Protein AF-A0A4Q3AAR0-F1 (afdb_monomer_lite)

Sequence (110 aa):
MAFREKIAWVSFLSTVLIWGAFFIILTLTPHGVRGLAMLGPFIVATVAQAAVMIAAASIWAIGAPKEANAPADERDRAVGRRATGFAYLTLILGVVAVIVWLHFGLHGPD

Foldseek 3Di:
DFLVVQLVVLLVVLCCVLVVVLVVVLVPDDPVPCPVVSVVSVVVSVVSSVVSSVVSLVVSCVVCVVRNPDDDDPVSVVVVVVVVVVVVVVVVVVVVVVVCCVVPVDDDDD

Radius of gyration: 18.6 Å; chains: 1; bounding box: 38×28×56 Å

Secondary structure (DSSP, 8-state):
--HHHHHHHHHHHHHHHHHHHHHHHHHHS-GGGHHHHTHHHHHHHHHHHHHHHHHHHHHHHHH-HHHHTSPPPHHHHHHHHHHHHHHHHHHHHHHHHHHHHHHHS-----

pLDDT: mean 89.94, std 9.87, range [48.88, 98.5]

Structure (mmCIF, N/CA/C/O backbone):
data_AF-A0A4Q3AAR0-F1
#
_entry.id   AF-A0A4Q3AAR0-F1
#
loop_
_atom_site.group_PDB
_atom_site.id
_atom_site.type_symbol
_atom_site.label_atom_id
_atom_site.label_alt_id
_atom_site.label_comp_id
_atom_site.label_asym_id
_atom_site.label_entity_id
_atom_site.label_seq_id
_atom_site.pdbx_PDB_ins_code
_atom_site.Cartn_x
_atom_site.Cartn_y
_atom_site.Cartn_z
_atom_site.occupancy
_atom_site.B_iso_or_equiv
_atom_site.auth_seq_id
_atom_site.auth_comp_id
_atom_site.auth_asym_id
_atom_site.auth_atom_id
_atom_site.pdbx_PDB_model_num
ATOM 1 N N . MET A 1 1 ? -16.874 5.500 13.133 1.00 67.44 1 MET A N 1
ATOM 2 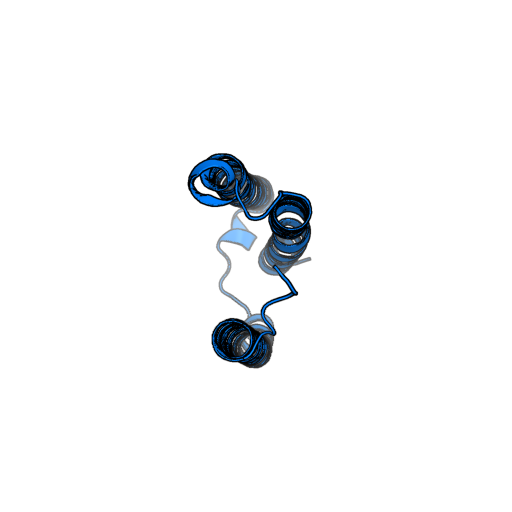C CA . MET A 1 1 ? -16.177 4.410 12.415 1.00 67.44 1 MET A CA 1
ATOM 3 C C . MET A 1 1 ? -15.216 3.756 13.378 1.00 67.44 1 MET A C 1
ATOM 5 O O . MET A 1 1 ? -14.496 4.485 14.059 1.00 67.44 1 MET A O 1
ATOM 9 N N . ALA A 1 2 ? -15.244 2.429 13.460 1.00 84.00 2 ALA A N 1
ATOM 10 C CA . ALA A 1 2 ? -14.373 1.682 14.364 1.00 84.00 2 ALA A CA 1
ATOM 11 C C . ALA A 1 2 ? -12.896 1.905 13.996 1.00 84.00 2 ALA A C 1
ATOM 13 O O . ALA A 1 2 ? -12.572 2.096 12.822 1.00 84.00 2 ALA A O 1
ATOM 14 N N . PHE A 1 3 ? -11.987 1.852 14.975 1.00 86.44 3 PHE A N 1
ATOM 15 C CA . PHE A 1 3 ? -10.539 1.969 14.744 1.00 86.44 3 PHE A CA 1
ATOM 16 C C . PHE A 1 3 ? -10.060 1.058 13.597 1.00 86.44 3 PHE A C 1
ATOM 18 O O . PHE A 1 3 ? -9.379 1.503 12.675 1.00 86.44 3 PHE A O 1
ATOM 25 N N . ARG A 1 4 ? -10.511 -0.202 13.596 1.00 86.56 4 ARG A N 1
ATOM 26 C CA . ARG A 1 4 ? -10.196 -1.205 12.566 1.00 86.56 4 ARG A CA 1
ATOM 27 C C . ARG A 1 4 ? -10.662 -0.807 11.168 1.00 86.56 4 ARG A C 1
ATOM 29 O O . ARG A 1 4 ? -9.932 -1.008 10.204 1.00 86.56 4 ARG A O 1
ATOM 36 N N . GLU A 1 5 ? -11.850 -0.221 11.065 1.00 90.19 5 GLU A N 1
ATOM 37 C CA . GLU A 1 5 ? -12.414 0.251 9.801 1.00 90.19 5 GLU A CA 1
ATOM 38 C C . GLU A 1 5 ? -11.587 1.412 9.233 1.00 90.19 5 GLU A C 1
ATOM 40 O O . GLU A 1 5 ? -11.235 1.402 8.056 1.00 90.19 5 GLU A O 1
ATOM 45 N N . LYS A 1 6 ? -11.192 2.373 10.078 1.00 91.38 6 LYS A N 1
ATOM 46 C CA . LYS A 1 6 ? -10.325 3.491 9.668 1.00 91.38 6 LYS A CA 1
ATOM 47 C C . LYS A 1 6 ? -8.981 2.992 9.134 1.00 91.38 6 LYS A C 1
ATOM 49 O O . LYS A 1 6 ? -8.539 3.437 8.079 1.00 91.38 6 LYS A O 1
ATOM 54 N N . ILE A 1 7 ? -8.350 2.048 9.836 1.00 93.75 7 ILE A N 1
ATOM 55 C CA . ILE A 1 7 ? -7.075 1.457 9.406 1.00 93.75 7 ILE A CA 1
ATOM 56 C C . ILE A 1 7 ? -7.236 0.667 8.103 1.00 93.75 7 ILE A C 1
ATOM 58 O O . ILE A 1 7 ? -6.372 0.768 7.234 1.00 93.75 7 ILE A O 1
ATOM 62 N N . ALA A 1 8 ? -8.341 -0.063 7.924 1.00 92.81 8 ALA A N 1
ATOM 63 C CA . ALA A 1 8 ? -8.620 -0.775 6.678 1.00 92.81 8 ALA A CA 1
ATOM 64 C C . ALA A 1 8 ? -8.745 0.188 5.486 1.00 92.81 8 ALA A C 1
ATOM 66 O O . ALA A 1 8 ? -8.135 -0.050 4.444 1.00 92.81 8 ALA A O 1
ATOM 67 N N . TRP A 1 9 ? -9.455 1.308 5.650 1.00 95.56 9 TRP A N 1
ATOM 68 C CA . TRP A 1 9 ? -9.572 2.329 4.606 1.00 95.56 9 TRP A CA 1
ATOM 69 C C . TRP A 1 9 ? -8.240 2.998 4.274 1.00 95.56 9 TRP A C 1
ATOM 71 O O . TRP A 1 9 ? -7.914 3.150 3.096 1.00 95.56 9 TRP A O 1
ATOM 81 N N . VAL A 1 10 ? -7.444 3.355 5.287 1.00 97.06 10 VAL A N 1
ATOM 82 C CA . VAL A 1 10 ? -6.104 3.916 5.059 1.00 97.06 10 VAL A CA 1
ATOM 83 C C . VAL A 1 10 ? -5.211 2.904 4.349 1.00 97.06 10 VAL A C 1
ATOM 85 O O . VAL A 1 10 ? -4.532 3.263 3.390 1.00 97.06 10 VAL A O 1
ATOM 88 N N . SER A 1 11 ? -5.230 1.638 4.771 1.00 96.25 11 SER A N 1
ATOM 89 C CA . SER A 1 11 ? -4.453 0.572 4.136 1.00 96.25 11 SER A CA 1
ATOM 90 C C . SER A 1 11 ? -4.841 0.394 2.674 1.00 96.25 11 SER A C 1
ATOM 92 O O . SER A 1 11 ? -3.963 0.383 1.814 1.00 96.25 11 SER A O 1
ATOM 94 N N . PHE A 1 12 ? -6.138 0.334 2.375 1.00 96.00 12 PHE A N 1
ATOM 95 C CA . PHE A 1 12 ? -6.632 0.208 1.009 1.00 96.00 12 PHE A CA 1
ATOM 96 C C . PHE A 1 12 ? -6.192 1.388 0.134 1.00 96.00 12 PHE A C 1
ATOM 98 O O . PHE A 1 12 ? -5.557 1.184 -0.901 1.00 96.00 12 PHE A O 1
ATOM 105 N N . LEU A 1 13 ? -6.468 2.621 0.569 1.00 98.12 13 LEU A N 1
ATOM 106 C CA . LEU A 1 13 ? -6.189 3.809 -0.234 1.00 98.12 13 LEU A CA 1
ATOM 107 C C . LEU A 1 13 ? -4.684 4.031 -0.426 1.00 98.12 13 LEU A C 1
ATOM 109 O O . LEU A 1 13 ? -4.243 4.294 -1.541 1.00 98.12 13 LEU A O 1
ATOM 113 N N . SER A 1 14 ? -3.886 3.872 0.635 1.00 98.00 14 SER A N 1
ATOM 114 C CA . SER A 1 14 ? -2.424 3.984 0.542 1.00 98.00 14 SER A CA 1
ATOM 115 C C . SER A 1 14 ? -1.834 2.931 -0.390 1.00 98.00 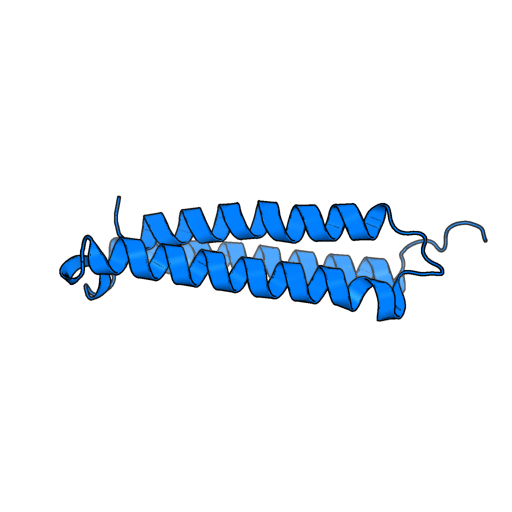14 SER A C 1
ATOM 117 O O . SER A 1 14 ? -1.033 3.282 -1.249 1.00 98.00 14 SER A O 1
ATOM 119 N N . THR A 1 15 ? -2.297 1.679 -0.297 1.00 97.19 15 THR A N 1
ATOM 120 C CA . THR A 1 15 ? -1.838 0.592 -1.171 1.00 97.19 15 THR A CA 1
ATOM 121 C C . THR A 1 15 ? -2.114 0.924 -2.634 1.00 97.19 15 THR A C 1
ATOM 123 O O . THR A 1 15 ? -1.208 0.832 -3.457 1.00 97.19 15 THR A O 1
ATOM 126 N N . VAL A 1 16 ? -3.339 1.350 -2.960 1.00 97.62 16 VAL A N 1
ATOM 127 C CA . VAL A 1 16 ? -3.715 1.707 -4.336 1.00 97.62 16 VAL A CA 1
ATOM 128 C C . VAL A 1 16 ? -2.877 2.876 -4.851 1.00 97.62 16 VAL A C 1
ATOM 130 O O . VAL A 1 16 ? -2.359 2.805 -5.961 1.00 97.62 16 VAL A O 1
ATOM 133 N N . LEU A 1 17 ? -2.713 3.937 -4.059 1.00 98.31 17 LEU A N 1
ATOM 134 C CA . LEU A 1 17 ? -2.003 5.139 -4.499 1.00 98.31 17 LEU A CA 1
ATOM 135 C C . LEU A 1 17 ? -0.495 4.909 -4.640 1.00 98.31 17 LEU A C 1
ATOM 137 O O . LEU A 1 17 ? 0.084 5.252 -5.668 1.00 98.31 17 LEU A O 1
ATOM 141 N N . ILE A 1 18 ? 0.145 4.324 -3.627 1.00 98.44 18 ILE A N 1
ATOM 142 C CA . ILE A 1 18 ? 1.603 4.173 -3.575 1.00 98.44 18 ILE A CA 1
ATOM 143 C C . ILE A 1 18 ? 2.063 3.114 -4.574 1.00 98.44 18 ILE A C 1
ATOM 145 O O . ILE A 1 18 ? 2.933 3.386 -5.404 1.00 98.44 18 ILE A O 1
ATOM 149 N N . TRP A 1 19 ? 1.451 1.927 -4.551 1.00 97.62 19 TRP A N 1
ATOM 150 C CA . TRP A 1 19 ? 1.822 0.877 -5.498 1.00 97.62 19 TRP A CA 1
ATOM 151 C C . TRP A 1 19 ? 1.332 1.185 -6.907 1.00 97.62 19 TRP A C 1
ATOM 153 O O . TRP A 1 19 ? 2.053 0.907 -7.859 1.00 97.62 19 TRP A O 1
ATOM 163 N N . GLY A 1 20 ? 0.169 1.826 -7.062 1.00 96.94 20 GLY A N 1
ATOM 164 C CA . GLY A 1 20 ? -0.291 2.312 -8.362 1.00 96.94 20 GLY A CA 1
ATOM 165 C C . GLY A 1 20 ? 0.711 3.277 -8.994 1.00 96.94 20 GLY A C 1
ATOM 166 O O . GLY A 1 20 ? 1.109 3.076 -10.139 1.00 96.94 20 GLY A O 1
ATOM 167 N N . ALA A 1 21 ? 1.199 4.265 -8.237 1.00 97.69 21 ALA A N 1
ATOM 168 C CA . ALA A 1 21 ? 2.234 5.182 -8.712 1.00 97.69 21 ALA A CA 1
ATOM 169 C C . ALA A 1 21 ? 3.540 4.454 -9.072 1.00 97.69 21 ALA A C 1
ATOM 171 O O . ALA A 1 21 ? 4.105 4.706 -10.137 1.00 97.69 21 ALA A O 1
ATOM 172 N N . PHE A 1 22 ? 3.995 3.514 -8.235 1.00 96.94 22 PHE A N 1
ATOM 173 C CA . PHE A 1 22 ? 5.171 2.690 -8.531 1.00 96.94 22 PHE A CA 1
ATOM 174 C C . PHE A 1 22 ? 5.013 1.912 -9.846 1.00 96.94 22 PHE A C 1
ATOM 176 O O . PHE A 1 22 ? 5.904 1.951 -10.694 1.00 96.94 22 PHE A O 1
ATOM 183 N N . PHE A 1 23 ? 3.876 1.244 -10.054 1.00 94.62 23 PHE A N 1
ATOM 184 C CA . PHE A 1 23 ? 3.638 0.477 -11.275 1.00 94.62 23 PHE A CA 1
ATOM 185 C C . PHE A 1 23 ? 3.473 1.370 -12.508 1.00 94.62 23 PHE A C 1
ATOM 187 O O . PHE A 1 23 ? 3.954 0.999 -13.575 1.00 94.62 23 PHE A O 1
ATOM 194 N N . ILE A 1 24 ? 2.900 2.570 -12.379 1.00 95.88 24 ILE A N 1
ATOM 195 C CA . ILE A 1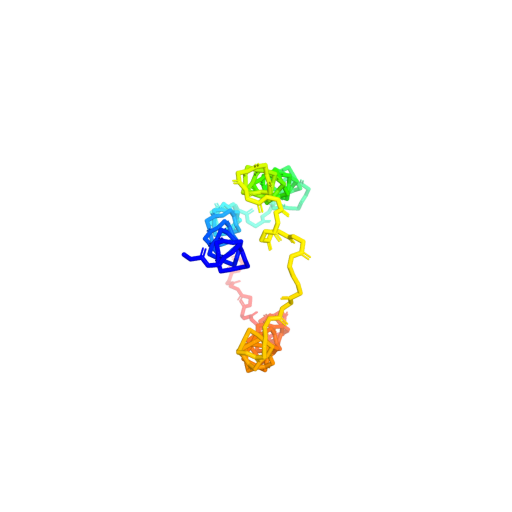 24 ? 2.890 3.560 -13.467 1.00 95.88 24 ILE A CA 1
ATOM 196 C C . ILE A 1 24 ? 4.330 3.924 -13.858 1.00 95.88 24 ILE A C 1
ATOM 198 O O . ILE A 1 24 ? 4.687 3.811 -15.031 1.00 95.88 24 ILE A O 1
ATOM 202 N N . ILE A 1 25 ? 5.190 4.262 -12.890 1.00 94.56 25 ILE A N 1
ATOM 203 C CA . ILE A 1 25 ? 6.613 4.556 -13.141 1.00 94.56 25 ILE A CA 1
ATOM 204 C C . ILE A 1 25 ? 7.304 3.364 -13.817 1.00 94.56 25 ILE A C 1
ATOM 206 O O . ILE A 1 25 ? 8.035 3.543 -14.794 1.00 94.56 25 ILE A O 1
ATOM 210 N N . LEU A 1 26 ? 7.038 2.143 -13.348 1.00 92.56 26 LEU A N 1
ATOM 211 C CA . LEU A 1 26 ? 7.586 0.922 -13.935 1.00 92.56 26 LEU A CA 1
ATOM 212 C C . LEU A 1 26 ? 7.167 0.754 -15.402 1.00 92.56 26 LEU A C 1
ATOM 214 O O . LEU A 1 26 ? 8.014 0.438 -16.237 1.00 92.56 26 LEU A O 1
ATOM 218 N N . THR A 1 27 ? 5.891 0.985 -15.731 1.00 90.50 27 THR A N 1
ATOM 219 C CA . THR A 1 27 ? 5.396 0.864 -17.114 1.00 90.50 27 THR A CA 1
ATOM 220 C C . THR A 1 27 ? 5.992 1.913 -18.048 1.00 90.50 27 THR A C 1
ATOM 222 O O . THR A 1 27 ? 6.310 1.589 -19.190 1.00 90.50 27 THR A O 1
ATOM 225 N N . LEU A 1 28 ? 6.208 3.136 -17.556 1.00 91.94 28 LEU A N 1
ATOM 226 C CA . LEU A 1 28 ? 6.811 4.232 -18.317 1.00 91.94 28 LEU A CA 1
ATOM 227 C C . LEU A 1 28 ? 8.333 4.100 -18.451 1.00 91.94 28 LEU A C 1
ATOM 229 O O . LEU A 1 28 ? 8.930 4.720 -19.329 1.00 91.94 28 LEU A O 1
ATOM 233 N N . THR A 1 29 ? 8.979 3.297 -17.602 1.00 90.88 29 THR A N 1
ATOM 234 C CA . THR A 1 29 ? 10.425 3.094 -17.688 1.00 90.88 29 THR A CA 1
ATOM 235 C C . THR A 1 29 ? 10.768 2.132 -18.833 1.00 90.88 29 THR A C 1
ATOM 237 O O . THR A 1 29 ? 10.213 1.029 -18.872 1.00 90.88 29 THR A O 1
ATOM 240 N N . PRO A 1 30 ? 11.716 2.467 -19.731 1.00 89.94 30 PRO A N 1
ATOM 241 C CA . PRO A 1 30 ? 12.150 1.565 -20.797 1.00 89.94 30 PRO A CA 1
ATOM 242 C C . PRO A 1 30 ? 12.716 0.244 -20.262 1.00 89.94 30 PRO A C 1
ATOM 244 O O . PRO A 1 30 ? 13.479 0.233 -19.296 1.00 89.94 30 PRO A O 1
ATOM 247 N N . HIS A 1 31 ? 12.389 -0.872 -20.917 1.00 83.69 31 HIS A N 1
ATOM 248 C CA . HIS A 1 31 ? 12.764 -2.221 -20.470 1.00 83.69 31 HIS A CA 1
ATOM 249 C C . HIS A 1 31 ? 14.270 -2.389 -20.207 1.00 83.69 31 HIS A C 1
ATOM 251 O O . HIS A 1 31 ? 14.642 -2.953 -19.179 1.00 83.69 31 HIS A O 1
ATOM 257 N N . GLY A 1 32 ? 15.124 -1.830 -21.073 1.00 82.75 32 GLY A N 1
ATOM 258 C CA . GLY A 1 32 ? 16.584 -1.959 -20.984 1.00 82.75 32 GLY A CA 1
ATOM 259 C C . GLY A 1 32 ? 17.229 -1.319 -19.749 1.00 82.75 32 GLY A C 1
ATOM 260 O O . GLY A 1 32 ? 18.369 -1.641 -19.433 1.00 82.75 32 GLY A O 1
ATOM 261 N N . VAL A 1 33 ? 16.515 -0.450 -19.022 1.00 84.38 33 VAL A N 1
ATOM 262 C CA . VAL A 1 33 ? 17.051 0.237 -17.832 1.00 84.38 33 VAL A CA 1
ATOM 263 C C . VAL A 1 33 ? 16.344 -0.147 -16.531 1.00 84.38 33 VAL A C 1
ATOM 265 O O . VAL A 1 33 ? 16.760 0.306 -15.471 1.00 84.38 33 VAL A O 1
ATOM 268 N N . ARG A 1 34 ? 15.299 -0.993 -16.562 1.00 83.31 34 ARG A N 1
ATOM 269 C CA . ARG A 1 34 ? 14.463 -1.275 -15.376 1.00 83.31 34 ARG A CA 1
ATOM 270 C C . ARG A 1 34 ? 15.227 -1.888 -14.201 1.00 83.31 34 ARG A C 1
ATOM 272 O O . ARG A 1 34 ? 14.910 -1.524 -13.082 1.00 83.31 34 ARG A O 1
ATOM 279 N N . GLY A 1 35 ? 16.212 -2.761 -14.438 1.00 82.56 35 GLY A N 1
ATOM 280 C CA . GLY A 1 35 ? 16.892 -3.609 -13.437 1.00 82.56 35 GLY A CA 1
ATOM 281 C C . GLY A 1 35 ? 17.170 -2.971 -12.063 1.00 82.56 35 GLY A C 1
ATOM 282 O O . GLY A 1 35 ? 16.285 -2.876 -11.217 1.00 82.56 35 GLY A O 1
ATOM 283 N N . LEU A 1 36 ? 18.413 -2.562 -11.794 1.00 88.00 36 LEU A N 1
ATOM 284 C CA . LEU A 1 36 ? 18.743 -1.926 -10.507 1.00 88.00 36 LEU A CA 1
ATOM 285 C C . LEU A 1 36 ? 18.141 -0.519 -10.373 1.00 88.00 36 LEU A C 1
ATOM 287 O O . LEU A 1 36 ? 17.947 -0.045 -9.256 1.00 88.00 36 LEU A O 1
ATOM 291 N N . ALA A 1 37 ? 17.798 0.140 -11.484 1.00 89.06 37 ALA A N 1
ATOM 292 C CA . ALA A 1 37 ? 17.228 1.485 -11.456 1.00 89.06 37 ALA A CA 1
ATOM 293 C C . ALA A 1 37 ? 15.855 1.535 -10.763 1.00 89.06 37 ALA A C 1
ATOM 295 O O . ALA A 1 37 ? 15.528 2.542 -10.139 1.00 89.06 37 ALA A O 1
ATOM 296 N N . MET A 1 38 ? 15.067 0.452 -10.817 1.00 94.19 38 MET A N 1
ATOM 297 C CA . MET A 1 38 ? 13.774 0.371 -10.127 1.00 94.19 38 MET A CA 1
ATOM 298 C C . MET A 1 38 ? 13.888 0.085 -8.625 1.00 94.19 38 MET A C 1
ATOM 300 O O . MET A 1 38 ? 12.896 0.257 -7.914 1.00 94.19 38 MET A O 1
ATOM 304 N N . LEU A 1 39 ? 15.070 -0.276 -8.105 1.00 94.00 39 LEU A N 1
ATOM 305 C CA . LEU A 1 39 ? 15.247 -0.482 -6.663 1.00 94.00 39 LEU A CA 1
ATOM 306 C C . LEU A 1 39 ? 15.004 0.802 -5.870 1.00 94.00 39 LEU A C 1
ATOM 308 O O . LEU A 1 39 ? 14.355 0.751 -4.831 1.00 94.00 39 LEU A O 1
ATOM 312 N N . GLY A 1 40 ? 15.473 1.951 -6.364 1.00 94.62 40 GLY A N 1
ATOM 313 C CA . GLY A 1 40 ? 15.244 3.245 -5.714 1.00 94.62 40 GLY A CA 1
ATOM 314 C C . GLY A 1 40 ? 13.748 3.549 -5.541 1.00 94.62 40 GLY A C 1
ATOM 315 O O . GLY A 1 40 ? 13.287 3.659 -4.404 1.00 94.62 40 GLY A O 1
ATOM 316 N N . PRO A 1 41 ? 12.963 3.617 -6.634 1.00 95.50 41 PRO A N 1
ATOM 317 C CA . PRO A 1 41 ? 11.510 3.786 -6.573 1.00 95.50 41 PRO A CA 1
ATOM 318 C C . PRO A 1 41 ? 10.797 2.736 -5.712 1.00 95.50 41 PRO A C 1
ATOM 320 O O . PRO A 1 41 ? 9.879 3.081 -4.971 1.00 95.50 41 PRO A O 1
ATOM 323 N N . PHE A 1 42 ? 11.230 1.473 -5.762 1.00 96.44 42 PHE A N 1
ATOM 324 C CA . PHE A 1 42 ? 10.657 0.403 -4.945 1.00 96.44 42 PHE A CA 1
ATOM 325 C C . PHE A 1 42 ? 10.892 0.622 -3.442 1.00 96.44 42 PHE A C 1
ATOM 327 O O . PHE A 1 42 ? 9.965 0.486 -2.639 1.00 96.44 42 PHE A O 1
ATOM 334 N N . ILE A 1 43 ? 12.114 1.002 -3.052 1.00 97.56 43 ILE A N 1
ATOM 335 C CA . ILE A 1 43 ? 12.457 1.333 -1.662 1.00 97.56 43 ILE A CA 1
ATOM 336 C C . ILE A 1 43 ? 11.631 2.532 -1.200 1.00 97.56 43 ILE A C 1
ATOM 338 O O . ILE A 1 43 ? 11.039 2.480 -0.124 1.00 97.56 43 ILE A O 1
ATOM 342 N N . VAL A 1 44 ? 11.531 3.581 -2.022 1.00 98.00 44 VAL A N 1
ATOM 343 C CA . VAL A 1 44 ? 10.724 4.769 -1.708 1.00 98.00 44 VAL A CA 1
ATOM 344 C C . VAL A 1 44 ? 9.259 4.394 -1.496 1.00 98.00 44 VAL A C 1
ATOM 346 O O . VAL A 1 44 ? 8.686 4.780 -0.480 1.00 98.00 44 VAL A O 1
ATOM 349 N N . ALA A 1 45 ? 8.665 3.604 -2.393 1.00 98.00 45 ALA A N 1
ATOM 350 C CA . ALA A 1 45 ? 7.287 3.138 -2.253 1.00 98.00 45 ALA A CA 1
ATOM 351 C C . ALA A 1 45 ? 7.091 2.312 -0.970 1.00 98.00 45 ALA A C 1
ATOM 353 O O . ALA A 1 45 ? 6.141 2.535 -0.222 1.00 98.00 45 ALA A O 1
ATOM 354 N N . THR A 1 46 ? 8.028 1.414 -0.661 1.00 98.31 46 THR A N 1
ATOM 355 C CA . THR A 1 46 ? 7.978 0.570 0.542 1.00 98.31 46 THR A CA 1
ATOM 356 C C . THR A 1 46 ? 8.059 1.400 1.824 1.00 98.31 46 THR A C 1
ATOM 358 O O . THR A 1 46 ? 7.241 1.232 2.731 1.00 98.31 46 THR A O 1
ATOM 361 N N . VAL A 1 47 ? 9.016 2.330 1.896 1.00 98.50 47 VAL A N 1
ATOM 362 C CA . VAL A 1 47 ? 9.190 3.227 3.046 1.00 98.50 47 VAL A CA 1
ATOM 363 C C . VAL A 1 47 ? 7.985 4.152 3.190 1.00 98.50 47 VAL A C 1
ATOM 365 O O . VAL A 1 47 ? 7.492 4.326 4.302 1.00 98.50 47 VAL A O 1
ATOM 368 N N . ALA A 1 48 ? 7.462 4.695 2.088 1.00 98.38 48 ALA A N 1
ATOM 369 C CA . ALA A 1 48 ? 6.264 5.526 2.100 1.00 98.38 48 ALA A CA 1
ATOM 370 C C . ALA A 1 48 ? 5.044 4.750 2.618 1.00 98.38 48 ALA A C 1
ATOM 372 O O . ALA A 1 48 ? 4.330 5.245 3.489 1.00 98.38 48 ALA A O 1
ATOM 373 N N . GLN A 1 49 ? 4.837 3.514 2.151 1.00 98.44 49 GLN A N 1
ATOM 374 C CA . GLN A 1 49 ? 3.742 2.656 2.608 1.00 98.44 49 GLN A CA 1
ATOM 375 C C . GLN A 1 49 ? 3.849 2.388 4.113 1.00 98.44 49 GLN A C 1
ATOM 377 O O . GLN A 1 49 ? 2.870 2.546 4.846 1.00 98.44 49 GLN A O 1
ATOM 382 N N . ALA A 1 50 ? 5.042 2.020 4.588 1.00 98.31 50 ALA A N 1
ATOM 383 C CA . ALA A 1 50 ? 5.289 1.789 6.006 1.00 98.31 50 ALA A CA 1
ATOM 384 C C . ALA A 1 50 ? 5.046 3.061 6.834 1.00 98.31 50 ALA A C 1
ATOM 386 O O . ALA A 1 50 ? 4.329 3.013 7.832 1.00 98.31 50 ALA A O 1
ATOM 387 N N . ALA A 1 51 ? 5.576 4.204 6.395 1.00 98.44 51 ALA A N 1
ATOM 388 C CA . ALA A 1 51 ? 5.423 5.484 7.076 1.00 98.44 51 ALA A CA 1
ATOM 389 C C . ALA A 1 51 ? 3.951 5.905 7.191 1.00 98.44 51 ALA A C 1
ATOM 391 O O . ALA A 1 51 ? 3.512 6.284 8.276 1.00 98.44 51 ALA A O 1
ATOM 392 N N . VAL A 1 52 ? 3.167 5.780 6.113 1.00 98.31 52 VAL A N 1
ATOM 393 C CA . VAL A 1 52 ? 1.729 6.096 6.120 1.00 98.31 52 VAL A CA 1
ATOM 394 C C . VAL A 1 52 ? 0.976 5.205 7.106 1.00 98.31 52 VAL A C 1
ATOM 396 O O . VAL A 1 52 ? 0.174 5.704 7.895 1.00 98.31 52 VAL A O 1
ATOM 399 N N . MET A 1 53 ? 1.255 3.899 7.109 1.00 97.94 53 MET A N 1
ATOM 400 C CA . MET A 1 53 ? 0.591 2.967 8.021 1.00 97.94 53 MET A CA 1
ATOM 401 C C . MET A 1 53 ? 0.965 3.214 9.485 1.00 97.94 53 MET A C 1
ATOM 403 O O . MET A 1 53 ? 0.081 3.213 10.342 1.00 97.94 53 MET A O 1
ATOM 407 N N . ILE A 1 54 ? 2.244 3.478 9.773 1.00 97.69 54 ILE A N 1
ATOM 408 C CA . ILE A 1 54 ? 2.718 3.817 11.122 1.00 97.69 54 ILE A CA 1
ATOM 409 C C . ILE A 1 54 ? 2.068 5.116 11.599 1.00 97.69 54 ILE A C 1
ATOM 411 O O . ILE A 1 54 ? 1.539 5.163 12.711 1.00 97.69 54 ILE A O 1
ATOM 415 N N . ALA A 1 55 ? 2.063 6.156 10.763 1.00 97.31 55 ALA A N 1
ATOM 416 C CA . ALA A 1 55 ? 1.465 7.442 11.096 1.00 97.31 55 ALA A CA 1
ATOM 417 C C . ALA A 1 55 ? -0.036 7.303 11.377 1.00 97.31 55 ALA A C 1
ATOM 419 O O . ALA A 1 55 ? -0.510 7.748 12.420 1.00 97.31 55 ALA A O 1
ATOM 420 N N . ALA A 1 56 ? -0.779 6.628 10.498 1.00 95.56 56 ALA A N 1
ATOM 421 C CA . ALA A 1 56 ? -2.210 6.424 10.676 1.00 95.56 56 ALA A CA 1
ATOM 422 C C . ALA A 1 56 ? -2.529 5.621 11.942 1.00 95.56 56 ALA A C 1
ATOM 424 O O . ALA A 1 56 ? -3.380 6.038 12.729 1.00 95.56 56 ALA A O 1
ATOM 425 N N . ALA A 1 57 ? -1.827 4.509 12.176 1.00 93.81 57 ALA A N 1
ATOM 426 C CA . ALA A 1 57 ? -2.001 3.715 13.389 1.00 93.81 57 ALA A CA 1
ATOM 427 C C . ALA A 1 57 ? -1.730 4.547 14.649 1.00 93.81 57 ALA A C 1
ATOM 429 O O . ALA A 1 57 ? -2.535 4.525 15.576 1.00 93.81 57 ALA A O 1
ATOM 430 N N . SER A 1 58 ? -0.650 5.333 14.648 1.00 94.62 58 SER A N 1
ATOM 431 C CA . SER A 1 58 ? -0.247 6.164 15.786 1.00 94.62 58 SER A CA 1
ATOM 432 C C . SER A 1 58 ? -1.260 7.273 16.073 1.00 94.62 58 SER A C 1
ATOM 434 O O . SER A 1 58 ? -1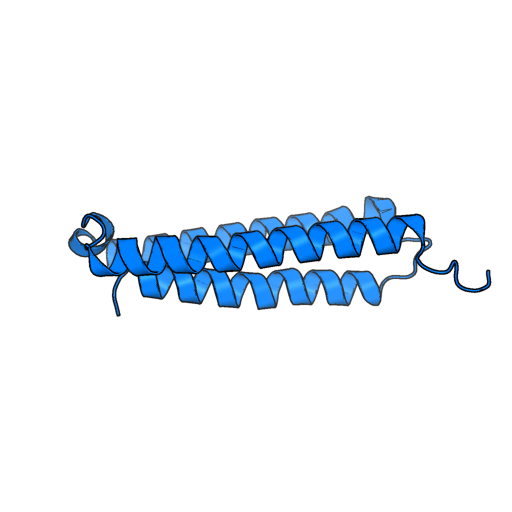.715 7.410 17.206 1.00 94.62 58 SER A O 1
ATOM 436 N N . ILE A 1 59 ? -1.673 8.028 15.048 1.00 94.44 59 ILE A N 1
ATOM 437 C CA . ILE A 1 59 ? -2.640 9.131 15.178 1.00 94.44 59 ILE A CA 1
ATOM 438 C C . ILE A 1 59 ? -3.960 8.621 15.763 1.00 94.44 59 ILE A C 1
ATOM 440 O O . ILE A 1 59 ? -4.482 9.185 16.727 1.00 94.44 59 ILE A O 1
ATOM 444 N N . TRP A 1 60 ? -4.495 7.529 15.213 1.00 91.88 60 TRP A N 1
ATOM 445 C CA . TRP A 1 60 ? -5.769 6.992 15.678 1.00 91.88 60 TRP A CA 1
ATOM 446 C C . TRP A 1 60 ? -5.663 6.318 17.049 1.00 91.88 60 TRP A C 1
ATOM 448 O O . TRP A 1 60 ? -6.611 6.400 17.829 1.00 91.88 60 TRP A O 1
ATOM 458 N N . ALA A 1 61 ? -4.526 5.696 17.372 1.00 90.88 61 ALA A N 1
ATOM 459 C CA . ALA A 1 61 ? -4.315 5.066 18.673 1.00 90.88 61 ALA A CA 1
ATOM 460 C C . ALA A 1 61 ? -4.197 6.103 19.797 1.00 90.88 61 ALA A C 1
ATOM 462 O O . ALA A 1 61 ? -4.740 5.887 20.877 1.00 90.88 61 ALA A O 1
ATOM 463 N N . ILE A 1 62 ? -3.553 7.247 19.537 1.00 92.38 62 ILE A N 1
ATOM 464 C CA . ILE A 1 62 ? -3.460 8.355 20.499 1.00 92.38 62 ILE A CA 1
ATOM 465 C C . ILE A 1 62 ? -4.841 8.982 20.737 1.00 92.38 62 ILE A C 1
ATOM 467 O O . ILE A 1 62 ? -5.192 9.278 21.877 1.00 92.38 62 ILE A O 1
ATOM 471 N N . GLY A 1 63 ? -5.646 9.153 19.683 1.00 86.88 63 GLY A N 1
ATOM 472 C CA . GLY A 1 63 ? -6.983 9.746 19.794 1.00 86.88 63 GLY A CA 1
ATOM 473 C C . GLY A 1 63 ? -8.029 8.847 20.465 1.00 86.88 63 GLY A C 1
ATOM 474 O O . GLY A 1 63 ? -8.983 9.358 21.046 1.00 86.88 63 GLY A O 1
ATOM 475 N N . ALA A 1 64 ? -7.871 7.521 20.395 1.00 86.81 64 ALA A N 1
ATOM 476 C CA . ALA A 1 64 ? -8.830 6.558 20.943 1.00 86.81 64 ALA A CA 1
ATOM 477 C C . ALA A 1 64 ? -8.144 5.272 21.463 1.00 86.81 64 ALA A C 1
ATOM 479 O O . ALA A 1 64 ? -8.370 4.178 20.935 1.00 86.81 64 ALA A O 1
ATOM 480 N N . PRO A 1 65 ? -7.334 5.352 22.536 1.00 84.12 65 PRO A N 1
ATOM 481 C CA . PRO A 1 65 ? -6.502 4.232 22.988 1.00 84.12 65 PRO A CA 1
ATOM 482 C C . PRO A 1 65 ? -7.315 3.037 23.501 1.00 84.12 65 PRO A C 1
ATOM 484 O O . PRO A 1 65 ? -6.891 1.890 23.367 1.00 84.12 65 PRO A O 1
ATOM 487 N N . LYS A 1 66 ? -8.505 3.278 24.070 1.00 84.25 66 LYS A N 1
ATOM 488 C CA . LYS A 1 66 ? -9.410 2.203 24.511 1.00 84.25 66 LYS A CA 1
ATOM 489 C C . LYS A 1 66 ? -9.981 1.414 23.332 1.00 84.25 66 LYS A C 1
ATOM 491 O O . LYS A 1 66 ? -10.078 0.199 23.421 1.00 84.25 66 LYS A O 1
ATOM 496 N N . GLU A 1 67 ? -10.316 2.088 22.232 1.00 83.25 67 GLU A N 1
ATOM 497 C CA . GLU A 1 67 ? -10.811 1.435 21.013 1.00 83.25 67 GLU A CA 1
ATOM 498 C C . GLU A 1 67 ? -9.698 0.676 20.289 1.00 83.25 67 GLU A C 1
ATOM 500 O O . GLU A 1 67 ? -9.929 -0.417 19.782 1.00 83.25 67 GLU A O 1
ATOM 505 N N . ALA A 1 68 ? -8.481 1.227 20.272 1.00 81.50 68 ALA A N 1
ATOM 506 C CA . ALA A 1 68 ? -7.322 0.571 19.673 1.00 81.50 68 ALA A CA 1
ATOM 507 C C . ALA A 1 68 ? -6.981 -0.764 20.361 1.00 81.50 68 ALA A C 1
ATOM 509 O O . ALA A 1 68 ? -6.583 -1.717 19.695 1.00 81.50 68 ALA A O 1
ATOM 510 N N . ASN A 1 69 ? -7.181 -0.843 21.681 1.00 84.50 69 ASN A N 1
ATOM 511 C CA . ASN A 1 69 ? -6.957 -2.053 22.476 1.00 84.50 69 ASN A CA 1
ATOM 512 C C . ASN A 1 69 ? -8.201 -2.948 22.608 1.00 84.50 69 ASN A C 1
ATOM 514 O O . ASN A 1 69 ? -8.128 -4.010 23.229 1.00 84.50 69 ASN A O 1
ATOM 518 N N . ALA A 1 70 ? -9.349 -2.538 22.062 1.00 85.38 70 ALA A N 1
ATOM 519 C CA . ALA A 1 70 ? -10.574 -3.312 22.180 1.00 85.38 70 ALA A CA 1
ATOM 520 C C . ALA A 1 70 ? -10.486 -4.608 21.349 1.00 85.38 70 ALA A C 1
ATOM 522 O O . ALA A 1 70 ? -10.006 -4.594 20.206 1.00 85.38 70 ALA A O 1
ATOM 523 N N . PRO A 1 71 ? -10.961 -5.748 21.885 1.00 84.75 71 PRO A N 1
ATOM 524 C CA . PRO A 1 71 ? -11.040 -6.978 21.114 1.00 84.75 71 PRO A CA 1
ATOM 525 C C . PRO A 1 71 ? -12.003 -6.808 19.934 1.00 84.75 71 PRO A C 1
ATOM 527 O O . PRO A 1 71 ? -12.978 -6.064 20.007 1.00 84.75 71 PRO A O 1
ATOM 530 N N . ALA A 1 72 ? -11.737 -7.529 18.841 1.00 81.88 72 ALA A N 1
ATOM 531 C CA . ALA A 1 72 ? -12.637 -7.541 17.692 1.00 81.88 72 ALA A CA 1
ATOM 532 C C . ALA A 1 72 ? -14.001 -8.124 18.085 1.00 81.88 72 ALA A C 1
ATOM 534 O O . ALA A 1 72 ? -14.052 -9.249 18.604 1.00 81.88 72 ALA A O 1
ATOM 535 N N . ASP A 1 73 ? -15.059 -7.370 17.783 1.00 86.25 73 ASP A N 1
ATOM 536 C CA . ASP A 1 73 ? -16.457 -7.759 17.968 1.00 86.25 73 ASP A CA 1
ATOM 537 C C . ASP A 1 73 ? -16.821 -8.980 17.097 1.00 86.25 73 ASP A C 1
ATOM 539 O O . ASP A 1 73 ? -16.137 -9.304 16.119 1.00 86.25 73 ASP A O 1
ATOM 543 N N . GLU A 1 74 ? -17.909 -9.675 17.427 1.00 88.88 74 GLU A N 1
ATOM 544 C CA . GLU A 1 74 ? -18.423 -10.813 16.660 1.00 88.88 74 GLU A CA 1
ATOM 545 C C . GLU A 1 74 ? -18.677 -10.434 15.199 1.00 88.88 74 GLU A C 1
ATOM 547 O O . GLU A 1 74 ? -18.294 -11.166 14.278 1.00 88.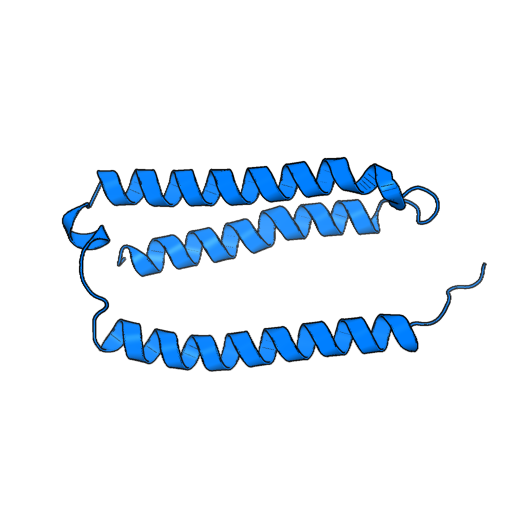88 74 GLU A O 1
ATOM 552 N N . ARG A 1 75 ? -19.241 -9.242 14.979 1.00 86.50 75 ARG A N 1
ATOM 553 C CA . ARG A 1 75 ? -19.475 -8.695 13.643 1.00 86.50 75 ARG A CA 1
ATOM 554 C C . ARG A 1 75 ? -18.169 -8.483 12.877 1.00 86.50 75 ARG A C 1
ATOM 556 O O . ARG A 1 75 ? -18.068 -8.916 11.728 1.00 86.50 75 ARG A O 1
ATOM 563 N N . ASP A 1 76 ? -17.166 -7.869 13.499 1.00 87.06 76 ASP A N 1
ATOM 564 C CA . ASP A 1 76 ? -15.860 -7.630 12.871 1.00 87.06 76 ASP A CA 1
ATOM 565 C C . ASP A 1 76 ? -15.170 -8.945 12.494 1.00 87.06 76 ASP A C 1
ATOM 567 O O . ASP A 1 76 ? -14.549 -9.048 11.435 1.00 87.06 76 ASP A O 1
ATOM 571 N N . ARG A 1 77 ? -15.317 -9.987 13.322 1.00 88.06 77 ARG A N 1
ATOM 572 C CA . ARG A 1 77 ? -14.790 -11.327 13.026 1.00 88.06 77 ARG A CA 1
ATOM 573 C C . ARG A 1 77 ? -15.501 -11.973 11.844 1.00 88.06 77 ARG A C 1
ATOM 575 O O . ARG A 1 77 ? -14.836 -12.551 10.984 1.00 88.06 77 ARG A O 1
ATOM 582 N N . ALA A 1 78 ? -16.829 -11.889 11.785 1.00 91.44 78 ALA A N 1
ATOM 583 C CA . ALA A 1 78 ? -17.607 -12.440 10.679 1.00 91.44 78 ALA A CA 1
ATOM 584 C C . ALA A 1 78 ? -17.265 -11.745 9.349 1.00 91.44 78 ALA A C 1
ATOM 586 O O . ALA A 1 78 ? -17.012 -12.416 8.345 1.00 91.44 78 ALA A O 1
ATOM 587 N N . VAL A 1 79 ? -17.176 -10.410 9.360 1.00 88.56 79 VAL A N 1
ATOM 588 C CA . VAL A 1 79 ? -16.739 -9.618 8.201 1.00 88.56 79 VAL A CA 1
ATOM 589 C C . VAL A 1 79 ? -15.307 -9.973 7.820 1.00 88.56 79 VAL A C 1
ATOM 591 O O . VAL A 1 79 ? -15.050 -10.232 6.648 1.00 88.56 79 VAL A O 1
ATOM 594 N N . GLY A 1 80 ? -14.397 -10.062 8.793 1.00 89.00 80 GLY A N 1
ATOM 595 C CA . GLY A 1 80 ? -13.004 -10.437 8.566 1.00 89.00 80 GLY A CA 1
ATOM 596 C C . GLY A 1 80 ? -12.873 -11.781 7.855 1.00 89.00 80 GLY A C 1
ATOM 597 O O . GLY A 1 80 ? -12.228 -11.855 6.817 1.00 89.00 80 GLY A O 1
ATOM 598 N N . ARG A 1 81 ? -13.563 -12.824 8.336 1.00 91.06 81 ARG A N 1
ATOM 599 C CA . ARG A 1 81 ? -13.554 -14.155 7.698 1.00 91.06 81 ARG A CA 1
ATOM 600 C C . ARG A 1 81 ? -14.039 -14.109 6.251 1.00 91.06 81 ARG A C 1
ATOM 602 O O . ARG A 1 81 ? -13.410 -14.692 5.371 1.00 91.06 81 ARG A O 1
ATOM 609 N N . ARG A 1 82 ? -15.142 -13.400 5.993 1.00 92.25 82 ARG A N 1
ATOM 610 C CA . ARG A 1 82 ? -15.695 -13.260 4.639 1.00 92.25 82 ARG A CA 1
ATOM 611 C C . ARG A 1 82 ? -14.754 -12.473 3.725 1.00 92.25 82 ARG A C 1
ATOM 613 O O . ARG A 1 82 ? -14.522 -12.884 2.592 1.00 92.25 82 ARG A O 1
ATOM 620 N N . ALA A 1 83 ? -14.193 -11.374 4.223 1.00 90.44 83 ALA A N 1
ATOM 621 C CA . ALA A 1 83 ? -13.238 -10.550 3.495 1.00 90.44 83 ALA A CA 1
ATOM 622 C C . ALA A 1 83 ? -11.960 -11.329 3.160 1.00 90.44 83 ALA A C 1
ATOM 624 O O . ALA A 1 83 ? -11.488 -11.247 2.031 1.00 90.44 83 ALA A O 1
ATOM 625 N N . THR A 1 84 ? -11.440 -12.142 4.087 1.00 92.00 84 THR A N 1
ATOM 626 C CA . THR A 1 84 ? -10.279 -13.009 3.839 1.00 92.00 84 THR A CA 1
ATOM 627 C C . THR A 1 84 ? -10.545 -14.005 2.715 1.00 92.00 84 THR A C 1
ATOM 629 O O . THR A 1 84 ? -9.668 -14.200 1.881 1.00 92.00 84 THR A O 1
ATOM 632 N N . GLY A 1 85 ? -11.747 -14.589 2.638 1.00 92.69 85 GLY A N 1
ATOM 633 C CA . GLY A 1 85 ? -12.116 -15.478 1.532 1.00 92.69 85 GLY A CA 1
ATOM 634 C C . GLY A 1 85 ? -11.984 -14.798 0.166 1.00 92.69 85 GLY A C 1
ATOM 635 O O . GLY A 1 85 ? -11.329 -15.327 -0.731 1.00 92.69 85 GLY A O 1
ATOM 636 N N . PHE A 1 86 ? -12.533 -13.588 0.026 1.00 93.81 86 PHE A N 1
ATOM 637 C CA . PHE A 1 86 ? -12.391 -12.807 -1.206 1.00 93.81 86 PHE A CA 1
ATOM 638 C C . PHE A 1 86 ? -10.946 -12.372 -1.463 1.00 93.81 86 PHE A C 1
ATOM 640 O O . PHE A 1 86 ? -10.457 -12.532 -2.575 1.00 93.81 86 PHE A O 1
ATOM 647 N N . ALA A 1 87 ? -10.245 -11.866 -0.447 1.00 91.69 87 ALA A N 1
ATOM 648 C CA . ALA A 1 87 ? -8.863 -11.414 -0.579 1.00 91.69 87 ALA A CA 1
ATOM 649 C C . ALA A 1 87 ? -7.926 -12.548 -1.018 1.00 91.69 87 ALA A C 1
ATOM 651 O O . ALA A 1 87 ? -7.046 -12.333 -1.848 1.00 91.69 87 ALA A O 1
ATOM 652 N N . TYR A 1 88 ? -8.141 -13.760 -0.501 1.00 95.00 88 TYR A N 1
ATOM 653 C CA . TYR A 1 88 ? -7.358 -14.935 -0.865 1.00 95.00 88 TYR A CA 1
ATOM 654 C C . TYR A 1 88 ? -7.582 -15.339 -2.324 1.00 95.00 88 TY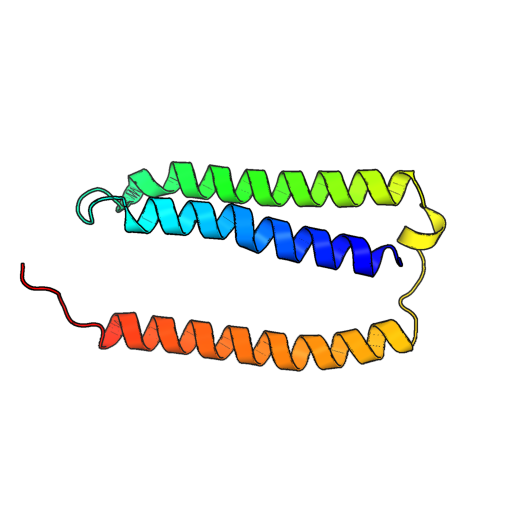R A C 1
ATOM 656 O O . TYR A 1 88 ? -6.617 -15.569 -3.050 1.00 95.00 88 TYR A O 1
ATOM 664 N N . LEU A 1 89 ? -8.840 -15.350 -2.781 1.00 95.94 89 LEU A N 1
ATOM 665 C CA . LEU A 1 89 ? -9.156 -15.591 -4.190 1.00 95.94 89 LEU A CA 1
ATOM 666 C C . LEU A 1 89 ? -8.519 -14.532 -5.095 1.00 95.94 89 LEU A C 1
ATOM 668 O O . LEU A 1 89 ? -7.875 -14.886 -6.078 1.00 95.94 89 LEU A O 1
ATOM 672 N N . THR A 1 90 ? -8.633 -13.250 -4.741 1.00 94.56 90 THR A N 1
ATOM 673 C CA . THR A 1 90 ? -8.003 -12.153 -5.488 1.00 94.56 90 THR A CA 1
ATOM 674 C C . THR A 1 90 ? -6.488 -12.328 -5.581 1.00 94.56 90 THR A C 1
ATOM 676 O O . THR A 1 90 ? -5.922 -12.185 -6.664 1.00 94.56 90 THR A O 1
ATOM 679 N N . LEU A 1 91 ? -5.828 -12.679 -4.471 1.00 94.38 91 LEU A N 1
ATOM 680 C CA . LEU A 1 91 ? -4.387 -12.925 -4.443 1.00 94.38 91 LEU A CA 1
ATOM 681 C C . LEU A 1 91 ? -4.000 -14.083 -5.367 1.00 94.38 91 LEU A C 1
ATOM 683 O O . LEU A 1 91 ? -3.106 -13.922 -6.193 1.00 94.38 91 LEU A O 1
ATOM 687 N N . ILE A 1 92 ? -4.682 -15.228 -5.261 1.00 97.12 92 ILE A N 1
ATOM 688 C CA . ILE A 1 92 ? -4.400 -16.396 -6.106 1.00 97.12 92 ILE A CA 1
ATOM 689 C C . ILE A 1 92 ? -4.577 -16.053 -7.581 1.00 97.12 92 ILE A C 1
ATOM 691 O O . ILE A 1 92 ? -3.693 -16.353 -8.378 1.00 97.12 92 ILE A O 1
ATOM 695 N N . LEU A 1 93 ? -5.687 -15.411 -7.949 1.00 97.12 93 LEU A N 1
ATOM 696 C CA . LEU A 1 93 ? -5.943 -15.033 -9.337 1.00 97.12 93 LEU A CA 1
ATOM 697 C C . LEU A 1 93 ? -4.859 -14.091 -9.869 1.00 97.12 93 LEU A C 1
ATOM 699 O O . LEU A 1 93 ? -4.396 -14.278 -10.991 1.00 97.12 93 LEU A O 1
ATOM 703 N N . GLY A 1 94 ? -4.405 -13.134 -9.056 1.00 94.25 94 GLY A N 1
ATOM 704 C CA . GLY A 1 94 ? -3.297 -12.248 -9.409 1.00 94.25 94 GLY A CA 1
ATOM 705 C C . GLY A 1 94 ? -1.983 -13.001 -9.625 1.00 94.25 94 GLY A C 1
ATOM 706 O O . GLY A 1 94 ? -1.323 -12.806 -10.642 1.00 94.25 94 GLY A O 1
ATOM 707 N N . VAL A 1 95 ? -1.621 -13.903 -8.709 1.00 95.62 95 VAL A N 1
ATOM 708 C CA . VAL A 1 95 ? -0.406 -14.728 -8.830 1.00 95.62 95 VAL A CA 1
ATOM 709 C C . VAL A 1 95 ? -0.467 -15.605 -10.082 1.00 95.62 95 VAL A C 1
ATOM 711 O O . VAL A 1 95 ? 0.490 -15.634 -10.853 1.00 95.62 95 VAL A O 1
ATOM 714 N N . VAL A 1 96 ? -1.593 -16.280 -10.322 1.00 95.75 96 VAL A N 1
ATOM 715 C CA . VAL A 1 96 ? -1.792 -17.111 -11.518 1.00 95.75 96 VAL A CA 1
ATOM 716 C C . VAL A 1 96 ? -1.694 -16.265 -12.785 1.00 95.75 96 VAL A C 1
ATOM 718 O O . VAL A 1 96 ? -1.001 -16.666 -13.716 1.00 95.75 96 VAL A O 1
ATOM 721 N N . ALA A 1 97 ? -2.310 -15.081 -12.818 1.00 93.19 97 ALA A N 1
ATOM 722 C CA . ALA A 1 97 ? -2.220 -14.172 -13.958 1.00 93.19 97 ALA A CA 1
ATOM 723 C C . ALA A 1 97 ? -0.771 -13.746 -14.244 1.00 93.19 97 ALA A C 1
ATOM 725 O O . ALA A 1 97 ? -0.352 -13.760 -15.399 1.00 93.19 97 ALA A O 1
ATOM 726 N N . VAL A 1 98 ? 0.015 -13.434 -13.208 1.00 90.75 98 VAL A N 1
ATOM 727 C CA . VAL A 1 98 ? 1.444 -13.109 -13.351 1.00 90.75 98 VAL A CA 1
ATOM 728 C C . VAL A 1 98 ? 2.233 -14.304 -13.881 1.00 90.75 98 VAL A C 1
ATOM 730 O O . VAL A 1 98 ? 3.029 -14.140 -14.799 1.00 90.75 98 VAL A O 1
ATOM 733 N N . ILE A 1 99 ? 2.006 -15.511 -13.355 1.00 92.06 99 ILE A N 1
ATOM 734 C CA . ILE A 1 99 ? 2.682 -16.726 -13.834 1.00 92.06 99 ILE A CA 1
ATOM 735 C C . ILE A 1 99 ? 2.358 -16.966 -15.308 1.00 92.06 99 ILE A C 1
ATOM 737 O O . ILE A 1 99 ? 3.272 -17.163 -16.107 1.00 92.06 99 ILE A O 1
ATOM 741 N N . VAL A 1 100 ? 1.077 -16.914 -15.679 1.00 92.12 100 VAL A N 1
ATOM 742 C CA . VAL A 1 100 ? 0.632 -17.078 -17.067 1.00 92.12 100 VAL A CA 1
ATOM 743 C C . VAL A 1 100 ? 1.278 -16.020 -17.958 1.00 92.12 100 VAL A C 1
ATOM 745 O O . VAL A 1 100 ? 1.811 -16.362 -19.007 1.00 92.12 100 VAL A O 1
ATOM 748 N N . TRP A 1 101 ? 1.308 -14.759 -17.523 1.00 86.69 101 TRP A N 1
ATOM 749 C CA . TRP A 1 101 ? 1.960 -13.682 -18.264 1.00 86.69 101 TRP A CA 1
ATOM 750 C C . TRP A 1 101 ? 3.463 -13.919 -18.446 1.00 86.69 101 TRP A C 1
ATOM 752 O O . TRP A 1 101 ? 3.983 -13.713 -19.532 1.00 86.69 101 TRP A O 1
ATOM 762 N N . LEU A 1 102 ? 4.175 -14.389 -17.423 1.00 85.81 102 LEU A N 1
ATOM 763 C CA . LEU A 1 102 ? 5.614 -14.645 -17.528 1.00 85.81 102 LEU A CA 1
ATOM 764 C C . LEU A 1 102 ? 5.957 -15.828 -18.447 1.00 85.81 102 LEU A C 1
ATOM 766 O O . LEU A 1 102 ? 7.037 -15.833 -19.026 1.00 85.81 102 LEU A O 1
ATOM 770 N N . HIS A 1 103 ? 5.071 -16.820 -18.576 1.00 83.88 103 HIS A N 1
ATOM 771 C CA . HIS A 1 103 ? 5.329 -18.020 -19.388 1.00 83.88 103 HIS A CA 1
ATOM 772 C C . HIS A 1 103 ? 4.766 -17.927 -20.812 1.00 83.88 103 HIS A C 1
ATOM 774 O O . HIS A 1 103 ? 5.338 -18.507 -21.731 1.00 83.88 103 HIS A O 1
ATOM 780 N N . PHE A 1 104 ? 3.644 -17.226 -20.995 1.00 84.88 104 PHE A N 1
ATOM 781 C CA . PHE A 1 104 ? 2.916 -17.146 -22.267 1.00 84.88 104 PHE A CA 1
ATOM 782 C C . PHE A 1 104 ? 2.767 -15.721 -22.804 1.00 84.88 104 PHE A C 1
ATOM 784 O O . PHE A 1 104 ? 2.287 -15.546 -23.923 1.00 84.88 104 PHE A O 1
ATOM 791 N N . GLY A 1 105 ? 3.120 -14.701 -22.018 1.00 71.38 105 GLY A N 1
ATOM 792 C CA . GLY A 1 105 ? 3.050 -13.307 -22.439 1.00 71.38 105 GLY A CA 1
ATOM 793 C C . GLY A 1 105 ? 3.945 -13.093 -23.649 1.00 71.38 105 GLY A C 1
ATOM 794 O O . GLY A 1 105 ? 5.162 -13.228 -23.555 1.00 71.38 105 GLY A O 1
ATOM 795 N N . LEU A 1 106 ? 3.303 -12.803 -24.784 1.00 58.41 106 LEU A N 1
ATOM 796 C CA . LEU A 1 106 ? 3.918 -12.505 -26.072 1.00 58.41 106 LEU A CA 1
ATOM 797 C C . LEU A 1 106 ? 5.166 -11.634 -25.894 1.00 58.41 106 LEU A C 1
ATOM 799 O O . LEU A 1 106 ? 5.068 -10.489 -25.446 1.00 58.41 106 LEU A O 1
ATOM 803 N N . HIS A 1 107 ? 6.322 -12.159 -26.301 1.00 59.28 107 HIS A N 1
ATOM 804 C CA . HIS A 1 107 ? 7.459 -11.318 -26.644 1.00 59.28 107 HIS A CA 1
ATOM 805 C C . HIS A 1 107 ? 6.964 -10.331 -27.717 1.00 59.28 107 HIS A C 1
ATOM 807 O O . HIS A 1 107 ? 6.535 -10.749 -28.795 1.00 59.28 107 HIS A O 1
ATOM 813 N N . GLY A 1 108 ? 6.903 -9.037 -27.389 1.00 49.88 108 GLY A N 1
ATOM 814 C CA . GLY A 1 108 ? 6.707 -8.002 -28.405 1.00 49.88 108 GLY A CA 1
ATOM 815 C C . GLY A 1 108 ? 7.872 -8.052 -29.400 1.00 49.88 108 GLY A C 1
ATOM 816 O O . GLY A 1 108 ? 8.947 -8.495 -29.001 1.00 49.88 108 GLY A O 1
ATOM 817 N N . PRO A 1 109 ? 7.671 -7.660 -30.672 1.00 48.88 109 PRO A N 1
ATOM 818 C CA . PRO A 1 109 ? 8.745 -7.685 -31.658 1.00 48.88 109 PRO A CA 1
ATOM 819 C C . PRO A 1 109 ? 9.922 -6.838 -31.164 1.00 48.88 109 PRO A C 1
ATOM 821 O O . PRO A 1 109 ? 9.710 -5.721 -30.685 1.00 48.88 109 PRO A O 1
ATOM 824 N N . ASP A 1 110 ? 11.111 -7.433 -31.246 1.00 50.56 110 ASP A N 1
ATOM 825 C CA . ASP A 1 110 ? 12.405 -6.857 -30.869 1.00 50.56 110 ASP A CA 1
ATOM 826 C C . ASP A 1 110 ? 12.675 -5.496 -31.537 1.00 50.56 110 ASP A C 1
ATOM 828 O O . ASP A 1 110 ? 12.310 -5.326 -32.728 1.00 50.56 110 ASP A O 1
#